Protein AF-A0A2D4FHX7-F1 (afdb_monomer_lite)

Secondary structure (DSSP, 8-state):
----PPP-----HHHHHHHHHHHHH--PPPHHHHHHHHHHHHTT--HHHHTTSS--HHHHHHHHHHHHHHS--SPPP-S----SS-HHHHHHHHHHHT-

Foldseek 3Di:
DDDDDDDPPDCDVVVVVVVVVVCVPPVQDDQVLLVVLVVCVVVVNDLVVNVVVVDDSVRSVVQVVVCVVPVDNGDDDPPDDPDPDDPVNVVVVVVVVVD

Sequence (99 aa):
MIWKGTPIEGLTADNAYCSRAKAMWSKELPAKLGDRIIATHRSGEGNNKNSALKVPKSTVASIILKWKKFGTTRTLPRVGYLVKLSNWGRRTLVRDVTK

InterPro domains:
  IPR036388 Winged helix-like DNA-binding domain superfamily [G3DSA:1.10.10.10] (25-74)
  IPR057667 Sleeping Beauty transposase, HTH domain [PF25787] (25-74)

Structure (mmCIF, N/CA/C/O backbone):
data_AF-A0A2D4FHX7-F1
#
_entry.id   AF-A0A2D4FHX7-F1
#
loop_
_atom_site.group_PDB
_atom_site.id
_atom_site.type_symbol
_atom_site.label_atom_id
_atom_site.label_alt_id
_atom_site.label_comp_id
_atom_site.label_asym_id
_atom_site.label_entity_id
_atom_site.label_seq_id
_atom_site.pdbx_PDB_ins_code
_atom_site.Cartn_x
_atom_site.Cartn_y
_atom_site.Cartn_z
_atom_site.occupancy
_atom_site.B_iso_or_equiv
_atom_site.auth_seq_id
_atom_site.auth_comp_id
_atom_site.auth_asym_id
_atom_site.auth_atom_id
_atom_site.pdbx_PDB_model_num
ATOM 1 N N . MET A 1 1 ? 31.152 -26.617 48.228 1.00 40.00 1 MET A N 1
ATOM 2 C CA . MET A 1 1 ? 29.721 -26.496 47.873 1.00 40.00 1 MET A CA 1
ATOM 3 C C . MET A 1 1 ? 29.655 -26.231 46.371 1.00 40.00 1 MET A C 1
ATOM 5 O O . MET A 1 1 ? 29.911 -25.115 45.950 1.00 40.00 1 MET A O 1
ATOM 9 N N . ILE A 1 2 ? 29.506 -27.274 45.549 1.00 42.72 2 ILE A N 1
ATOM 10 C CA . ILE A 1 2 ? 29.613 -27.177 44.080 1.00 42.72 2 ILE A CA 1
ATOM 11 C C . ILE A 1 2 ? 28.197 -27.283 43.508 1.00 42.72 2 ILE A C 1
ATOM 13 O O . ILE A 1 2 ? 27.572 -28.333 43.623 1.00 42.72 2 ILE A O 1
ATOM 17 N N . TRP A 1 3 ? 27.685 -26.200 42.920 1.00 39.38 3 TRP A N 1
ATOM 18 C CA . TRP A 1 3 ? 26.416 -26.207 42.187 1.00 39.38 3 TRP A CA 1
ATOM 19 C C . TRP A 1 3 ? 26.583 -27.011 40.890 1.00 39.38 3 TRP A C 1
ATOM 21 O O . TRP A 1 3 ? 27.311 -26.603 39.987 1.00 39.38 3 TRP A O 1
ATOM 31 N N . LYS A 1 4 ? 25.916 -28.163 40.789 1.00 45.03 4 LYS A N 1
ATOM 32 C CA . LYS A 1 4 ? 25.747 -28.904 39.533 1.00 45.03 4 LYS A CA 1
ATOM 33 C C . LYS A 1 4 ? 24.388 -28.514 38.951 1.00 45.03 4 LYS A C 1
ATOM 35 O O . LYS A 1 4 ? 23.367 -29.062 39.349 1.00 45.03 4 LYS A O 1
ATOM 40 N N . GLY A 1 5 ? 24.375 -27.524 38.060 1.00 45.91 5 GLY A N 1
ATOM 41 C CA . GLY A 1 5 ? 23.199 -27.224 37.243 1.00 45.91 5 GLY A CA 1
ATOM 42 C C . GLY A 1 5 ? 23.000 -28.328 36.206 1.00 45.91 5 GLY A C 1
ATOM 43 O O . GLY A 1 5 ? 23.946 -28.704 35.514 1.00 45.91 5 GLY A O 1
ATOM 44 N N . THR A 1 6 ? 21.792 -28.875 36.129 1.00 57.06 6 THR A N 1
ATOM 45 C CA . THR A 1 6 ? 21.370 -29.803 35.077 1.00 57.06 6 THR A CA 1
ATOM 46 C C . THR A 1 6 ? 21.326 -29.080 33.723 1.00 57.06 6 THR A C 1
ATOM 48 O O . THR A 1 6 ? 20.895 -27.924 33.669 1.00 57.06 6 THR A O 1
ATOM 51 N N . PRO A 1 7 ? 21.749 -29.710 32.611 1.00 43.28 7 PRO A N 1
ATOM 52 C CA . PRO A 1 7 ? 21.549 -29.129 31.295 1.00 43.28 7 PRO A CA 1
ATOM 53 C C . PRO A 1 7 ? 20.069 -29.265 30.937 1.00 43.28 7 PRO A C 1
ATOM 55 O O . PRO A 1 7 ? 19.547 -30.371 30.830 1.00 43.28 7 PRO A O 1
ATOM 58 N N . ILE A 1 8 ? 19.381 -28.136 30.771 1.00 52.94 8 ILE A N 1
ATOM 59 C CA . ILE A 1 8 ? 18.053 -28.119 30.160 1.00 52.94 8 ILE A CA 1
ATOM 60 C C . ILE A 1 8 ? 18.275 -28.375 28.669 1.00 52.94 8 ILE A C 1
ATOM 62 O O . ILE A 1 8 ? 18.704 -27.493 27.924 1.00 52.94 8 ILE A O 1
ATOM 66 N N . GLU A 1 9 ? 18.053 -29.618 28.262 1.00 44.28 9 GLU A N 1
ATOM 67 C CA . GLU A 1 9 ? 18.041 -30.033 26.867 1.00 44.28 9 GLU A CA 1
ATOM 68 C C . GLU A 1 9 ? 16.973 -29.237 26.097 1.00 44.28 9 GLU A C 1
ATOM 70 O O . GLU A 1 9 ? 15.821 -29.143 26.521 1.00 44.28 9 GLU A O 1
ATOM 75 N N . GLY A 1 10 ? 17.347 -28.675 24.942 1.00 50.19 10 GLY A N 1
ATOM 76 C CA . GLY A 1 10 ? 16.373 -28.407 23.878 1.00 50.19 10 GLY A CA 1
ATOM 77 C C . GLY A 1 10 ? 16.104 -26.962 23.450 1.00 50.19 10 GLY A C 1
ATOM 78 O O . GLY A 1 10 ? 15.138 -26.745 22.725 1.00 50.19 10 GLY A O 1
ATOM 79 N N . LEU A 1 11 ? 16.928 -25.969 23.799 1.00 43.00 11 LEU A N 1
ATOM 80 C CA . LEU A 1 11 ? 16.840 -24.636 23.174 1.00 43.00 11 LEU A CA 1
ATOM 81 C C . LEU A 1 11 ? 18.163 -24.251 22.519 1.00 43.00 11 LEU A C 1
ATOM 83 O O . LEU A 1 11 ? 18.923 -23.422 23.013 1.00 43.00 11 LEU A O 1
ATOM 87 N N . THR A 1 12 ? 18.432 -24.873 21.376 1.00 42.19 12 THR A N 1
ATOM 88 C CA . THR A 1 12 ? 19.529 -24.473 20.502 1.00 42.19 12 THR A CA 1
ATOM 89 C C . THR A 1 12 ? 19.166 -23.106 19.883 1.00 42.19 12 THR A C 1
ATOM 91 O O . THR A 1 12 ? 18.095 -22.908 19.293 1.00 42.19 12 THR A O 1
ATOM 94 N N . ALA A 1 13 ? 20.008 -22.095 20.136 1.00 44.59 13 ALA A N 1
ATOM 95 C CA . ALA A 1 13 ? 19.786 -20.674 19.814 1.00 44.59 13 ALA A CA 1
ATOM 96 C C . ALA A 1 13 ? 19.531 -20.399 18.310 1.00 44.59 13 ALA A C 1
ATOM 98 O O . ALA A 1 13 ? 18.982 -19.367 17.913 1.00 44.59 13 ALA A O 1
ATOM 99 N N . ASP A 1 14 ? 19.878 -21.365 17.479 1.00 41.38 14 ASP A N 1
ATOM 100 C CA . ASP A 1 14 ? 19.672 -21.496 16.044 1.00 41.38 14 ASP A CA 1
ATOM 101 C C . ASP A 1 14 ? 18.189 -21.493 15.639 1.00 41.38 14 ASP A C 1
ATOM 103 O O . ASP A 1 14 ? 17.841 -20.828 14.661 1.00 41.38 14 ASP A O 1
ATOM 107 N N . ASN A 1 15 ? 17.275 -22.103 16.403 1.00 51.03 15 ASN A N 1
ATOM 108 C CA . ASN A 1 15 ? 15.849 -22.148 16.027 1.00 51.03 15 ASN A CA 1
ATOM 109 C C . ASN A 1 15 ? 15.103 -20.819 16.281 1.00 51.03 15 ASN A C 1
ATOM 111 O O . ASN A 1 15 ? 14.170 -20.450 15.553 1.00 51.03 15 ASN A O 1
ATOM 115 N N . ALA A 1 16 ? 15.550 -20.044 17.273 1.00 48.34 16 ALA A N 1
ATOM 116 C CA . ALA A 1 16 ? 15.027 -18.707 17.564 1.00 48.34 16 ALA A CA 1
ATOM 117 C C . ALA A 1 16 ? 15.555 -17.652 16.574 1.00 48.34 16 ALA A C 1
ATOM 119 O O . ALA A 1 16 ? 14.826 -16.732 16.187 1.00 48.34 16 ALA A O 1
ATOM 120 N N . TYR A 1 17 ? 16.798 -17.808 16.108 1.00 47.88 17 TYR A N 1
ATOM 121 C CA . TYR A 1 17 ? 17.372 -16.954 15.068 1.00 47.88 17 TYR A CA 1
ATOM 122 C C . TYR A 1 17 ? 16.734 -17.244 13.697 1.00 47.88 17 TYR A C 1
ATOM 124 O O . TYR A 1 17 ? 16.387 -16.318 12.960 1.00 47.88 17 TYR A O 1
ATOM 132 N N . CYS A 1 18 ? 16.451 -18.518 13.391 1.00 39.50 18 CYS A N 1
ATOM 133 C CA . CYS A 1 18 ? 15.835 -18.930 12.125 1.00 39.50 18 CYS A CA 1
ATOM 134 C C . CYS A 1 18 ? 14.350 -18.526 11.999 1.00 39.50 18 CYS A C 1
ATOM 136 O O . CYS A 1 18 ? 13.906 -18.138 10.918 1.00 39.50 18 CYS A O 1
ATOM 138 N N . SER A 1 19 ? 13.565 -18.552 13.082 1.00 47.31 19 SER A N 1
ATOM 139 C CA . SER A 1 19 ? 12.158 -18.098 13.083 1.00 47.31 19 SER A CA 1
ATOM 140 C C . SER A 1 19 ? 12.025 -16.575 12.952 1.00 47.31 19 SER A C 1
ATOM 142 O O . SER A 1 19 ? 11.172 -16.082 12.207 1.00 47.31 19 SER A O 1
ATOM 144 N N . ARG A 1 20 ? 12.923 -15.814 13.590 1.00 43.34 20 ARG A N 1
ATOM 145 C CA . ARG A 1 20 ? 12.982 -14.348 13.475 1.00 43.34 20 ARG A CA 1
ATOM 146 C C . ARG A 1 20 ? 13.468 -13.893 12.090 1.00 43.34 20 ARG A C 1
ATOM 148 O O . ARG A 1 20 ? 12.939 -12.920 11.555 1.00 43.34 20 ARG A O 1
ATOM 155 N N . ALA A 1 21 ? 14.401 -14.624 11.475 1.00 46.34 21 ALA A N 1
ATOM 156 C CA . ALA A 1 21 ? 14.859 -14.391 10.101 1.00 46.34 21 ALA A CA 1
ATOM 157 C C . ALA A 1 21 ? 13.803 -14.772 9.042 1.00 46.34 21 ALA A C 1
ATOM 159 O O . ALA A 1 21 ? 13.595 -14.019 8.090 1.00 46.34 21 ALA A O 1
ATOM 160 N N . LYS A 1 22 ? 13.047 -15.864 9.238 1.00 44.47 22 LYS A N 1
ATOM 161 C CA . LYS A 1 22 ? 11.896 -16.232 8.383 1.00 44.47 22 LYS A CA 1
ATOM 162 C C . LYS A 1 22 ? 10.771 -15.190 8.439 1.00 44.47 22 LYS A C 1
ATOM 164 O O . LYS A 1 22 ? 10.225 -14.827 7.401 1.00 44.47 22 LYS A O 1
ATOM 169 N N . ALA A 1 23 ? 10.495 -14.614 9.613 1.00 47.59 23 ALA A N 1
ATOM 170 C CA . ALA A 1 23 ? 9.576 -13.477 9.757 1.00 47.59 23 ALA A CA 1
ATOM 171 C C . ALA A 1 23 ? 10.085 -12.190 9.069 1.00 47.59 23 ALA A C 1
ATOM 173 O O . ALA A 1 23 ? 9.302 -11.297 8.738 1.00 47.59 23 ALA A O 1
ATOM 174 N N . MET A 1 24 ? 11.396 -12.078 8.834 1.00 43.78 24 MET A N 1
ATOM 175 C CA . MET A 1 24 ? 12.003 -10.922 8.179 1.00 43.78 24 MET A CA 1
ATOM 176 C C . MET A 1 24 ? 11.879 -10.972 6.647 1.00 43.78 24 MET A C 1
ATOM 178 O O . MET A 1 24 ? 11.798 -9.910 6.024 1.00 43.78 24 MET A O 1
ATOM 182 N N . TRP A 1 25 ? 11.814 -12.173 6.057 1.00 35.97 25 TRP A N 1
ATOM 183 C CA . TRP A 1 25 ? 11.903 -12.399 4.606 1.00 35.97 25 TRP A CA 1
ATOM 184 C C . TRP A 1 25 ? 10.576 -12.709 3.889 1.00 35.97 25 TRP A C 1
ATOM 186 O O . TRP A 1 25 ? 10.564 -12.901 2.677 1.00 35.97 25 TRP A O 1
ATOM 196 N N . SER A 1 26 ? 9.436 -12.682 4.583 1.00 48.34 26 SER A N 1
ATOM 197 C CA . SER A 1 26 ? 8.104 -12.793 3.954 1.00 48.34 26 SER A CA 1
ATOM 198 C C . SER A 1 26 ? 7.081 -11.858 4.608 1.00 48.34 26 SER A C 1
ATOM 200 O O . SER A 1 26 ? 6.017 -12.275 5.050 1.00 48.34 26 SER A O 1
ATOM 202 N N . LYS A 1 27 ? 7.408 -10.561 4.691 1.00 56.75 27 LYS A N 1
ATOM 203 C CA . LYS A 1 27 ? 6.561 -9.516 5.309 1.00 56.75 27 LYS A CA 1
ATOM 204 C C . LYS A 1 27 ? 5.378 -9.067 4.437 1.00 56.75 27 LYS A C 1
ATOM 206 O O . LYS A 1 27 ? 4.855 -7.968 4.628 1.00 56.75 27 LYS A O 1
ATOM 211 N N . GLU A 1 28 ? 4.979 -9.860 3.452 1.00 58.88 28 GLU A N 1
ATOM 212 C CA . GLU A 1 28 ? 3.773 -9.570 2.688 1.00 58.88 28 GLU A CA 1
ATOM 213 C C . GLU A 1 28 ? 2.575 -10.057 3.499 1.00 58.88 28 GLU A C 1
ATOM 215 O O . GLU A 1 28 ? 2.477 -11.232 3.852 1.00 58.88 28 GLU A O 1
ATOM 220 N N . LEU A 1 29 ? 1.674 -9.139 3.851 1.00 66.25 29 LEU A N 1
ATOM 221 C CA . LEU A 1 29 ? 0.403 -9.540 4.437 1.00 66.25 29 LEU A CA 1
ATOM 222 C C . LEU A 1 29 ? -0.329 -10.454 3.450 1.00 66.25 29 LEU A C 1
ATOM 224 O O . LEU A 1 29 ? -0.367 -10.138 2.257 1.00 66.25 29 LEU A O 1
ATOM 228 N N . PRO A 1 30 ? -0.950 -11.550 3.918 1.00 70.81 30 PRO A N 1
ATOM 229 C CA . PRO A 1 30 ? -1.744 -12.389 3.038 1.00 70.81 30 PRO A CA 1
ATOM 230 C C . PRO A 1 30 ? -2.844 -11.530 2.408 1.00 70.81 30 PRO A C 1
ATOM 232 O O . PRO A 1 30 ? -3.507 -10.772 3.118 1.00 70.81 30 PRO A O 1
ATOM 235 N N . ALA A 1 31 ? -3.048 -11.650 1.091 1.00 69.69 31 ALA A N 1
ATOM 236 C CA . ALA A 1 31 ? -3.970 -10.797 0.328 1.00 69.69 31 ALA A CA 1
ATOM 237 C C . ALA A 1 31 ? -5.356 -10.678 0.994 1.00 69.69 31 ALA A C 1
ATOM 239 O O . ALA A 1 31 ? -5.870 -9.577 1.182 1.00 69.69 31 ALA A O 1
ATOM 240 N N . LYS A 1 32 ? -5.871 -11.805 1.509 1.00 75.94 32 LYS A N 1
ATOM 241 C CA . LYS A 1 32 ? -7.135 -11.888 2.261 1.00 75.94 32 LYS A CA 1
ATOM 242 C C . LYS A 1 32 ? -7.213 -10.927 3.455 1.00 75.94 32 LYS A C 1
ATOM 244 O O . LYS A 1 32 ? -8.278 -10.399 3.757 1.00 75.94 32 LYS A O 1
ATOM 249 N N . 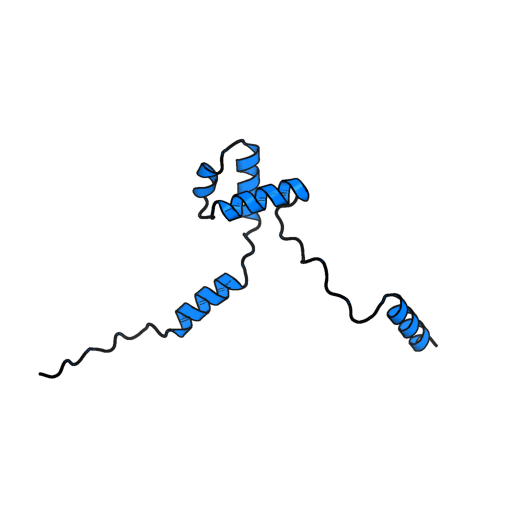LEU A 1 33 ? -6.105 -10.724 4.167 1.00 82.25 33 LEU A N 1
ATOM 250 C CA . LEU A 1 33 ? -6.065 -9.865 5.348 1.00 82.25 33 LEU A CA 1
ATOM 251 C C . LEU A 1 33 ? -6.020 -8.381 4.969 1.00 82.25 33 LEU A C 1
ATOM 253 O O . LEU A 1 33 ? -6.647 -7.565 5.641 1.00 82.25 33 LEU A O 1
ATOM 257 N N . GLY A 1 34 ? -5.351 -8.039 3.869 1.00 82.25 34 GLY A N 1
ATOM 258 C CA . GLY A 1 34 ? -5.385 -6.687 3.323 1.00 82.25 34 GLY A CA 1
ATOM 259 C C . GLY A 1 34 ? -6.782 -6.284 2.834 1.00 82.25 34 GLY A C 1
ATOM 260 O O . GLY A 1 34 ? -7.246 -5.188 3.144 1.00 82.25 34 GLY A O 1
ATOM 261 N N . ASP A 1 35 ? -7.477 -7.172 2.121 1.00 85.19 35 ASP A N 1
ATOM 262 C CA . ASP A 1 35 ? -8.814 -6.871 1.591 1.00 85.19 35 ASP A CA 1
ATOM 263 C C . ASP A 1 35 ? -9.837 -6.694 2.718 1.00 85.19 35 ASP A C 1
ATOM 265 O O . ASP A 1 35 ? -10.670 -5.787 2.678 1.00 85.19 35 ASP A O 1
ATOM 269 N N . ARG A 1 36 ? -9.707 -7.485 3.791 1.00 87.56 36 ARG A N 1
ATOM 270 C CA . ARG A 1 36 ? -10.504 -7.316 5.010 1.00 87.56 36 ARG A CA 1
ATOM 271 C C . ARG A 1 36 ? -10.266 -5.951 5.659 1.00 87.56 36 ARG A C 1
ATOM 273 O O . ARG A 1 36 ? -11.234 -5.293 6.012 1.00 87.56 36 ARG A O 1
ATOM 280 N N . ILE A 1 37 ? -9.014 -5.488 5.748 1.00 87.12 37 ILE A N 1
ATOM 281 C CA . ILE A 1 37 ? -8.683 -4.143 6.261 1.00 87.12 37 ILE A CA 1
ATOM 282 C C . ILE A 1 37 ? -9.380 -3.046 5.445 1.00 87.12 37 ILE A C 1
ATOM 284 O O . ILE A 1 37 ? -9.912 -2.097 6.025 1.00 87.12 37 ILE A O 1
ATOM 288 N N . ILE A 1 38 ? -9.391 -3.166 4.115 1.00 87.69 38 ILE A N 1
ATOM 289 C CA . ILE A 1 38 ? -10.025 -2.179 3.230 1.00 87.69 38 ILE A CA 1
ATOM 290 C C . ILE A 1 38 ? -11.547 -2.217 3.359 1.00 87.69 38 ILE A C 1
ATOM 292 O O . ILE A 1 38 ? -12.166 -1.155 3.409 1.00 87.69 38 ILE A O 1
ATOM 296 N N . ALA A 1 39 ? -12.152 -3.402 3.453 1.00 88.19 39 ALA A N 1
ATOM 297 C CA . ALA A 1 39 ? -13.591 -3.545 3.670 1.00 88.19 39 ALA A CA 1
ATOM 298 C C . ALA A 1 39 ? -14.032 -2.854 4.970 1.00 88.19 39 ALA A C 1
ATOM 300 O O . ALA A 1 39 ? -14.975 -2.063 4.963 1.00 88.19 39 ALA A O 1
ATOM 301 N N . THR A 1 40 ? -13.290 -3.068 6.058 1.00 85.88 40 THR A N 1
ATOM 302 C CA . THR A 1 40 ? -13.527 -2.416 7.353 1.00 85.88 40 THR A CA 1
ATOM 303 C C . THR A 1 40 ? -13.364 -0.895 7.256 1.00 85.88 40 THR A C 1
ATOM 305 O O . THR A 1 40 ? -14.240 -0.143 7.677 1.00 85.88 40 THR A O 1
ATOM 308 N N . HIS A 1 41 ? -12.301 -0.424 6.596 1.00 86.31 41 HIS A N 1
ATOM 309 C CA . HIS A 1 41 ? -12.080 1.007 6.359 1.00 86.31 41 HIS A CA 1
ATOM 310 C C . HIS A 1 41 ? -13.198 1.650 5.516 1.00 86.31 41 HIS A C 1
ATOM 312 O O . HIS A 1 41 ? -13.622 2.768 5.802 1.00 86.31 41 HIS A O 1
ATOM 318 N N . ARG A 1 42 ? -13.713 0.957 4.491 1.00 86.62 42 ARG A N 1
ATOM 319 C CA . ARG A 1 42 ? -14.818 1.444 3.645 1.00 86.62 42 ARG A CA 1
ATOM 320 C C . ARG A 1 42 ? -16.143 1.519 4.404 1.00 86.62 42 ARG A C 1
ATOM 322 O O . ARG A 1 42 ? -16.947 2.395 4.113 1.00 86.62 42 ARG A O 1
ATOM 329 N N . SER A 1 43 ? -16.332 0.653 5.398 1.00 85.25 43 SER A N 1
ATOM 330 C CA . SER A 1 43 ? -17.463 0.695 6.333 1.00 85.25 43 SER A CA 1
ATOM 331 C C . SER A 1 43 ? -17.384 1.856 7.341 1.00 85.25 43 SER A C 1
ATOM 333 O O . SER A 1 43 ? -18.270 1.983 8.183 1.00 85.25 43 SER A O 1
ATOM 335 N N . GLY A 1 44 ? -16.332 2.687 7.301 1.00 82.31 44 GLY A N 1
ATOM 336 C CA . GLY A 1 44 ? -16.132 3.789 8.249 1.00 82.31 44 GLY A CA 1
ATOM 337 C C . GLY A 1 44 ? -15.686 3.328 9.638 1.00 82.31 44 GLY A C 1
ATOM 338 O O . GLY A 1 44 ? -15.678 4.107 10.590 1.00 82.31 44 GLY A O 1
ATOM 339 N N . GLU A 1 45 ? -15.304 2.060 9.777 1.00 76.00 45 GLU A N 1
ATOM 340 C CA . GLU A 1 45 ? -14.813 1.528 11.035 1.00 76.00 45 GLU A CA 1
ATOM 341 C C . GLU A 1 45 ? -13.374 2.001 11.275 1.00 76.00 45 GLU A C 1
ATOM 343 O O . GLU A 1 45 ? -12.467 1.780 10.472 1.00 76.00 45 GLU A O 1
ATOM 348 N N . GLY A 1 46 ? -13.172 2.712 12.387 1.00 67.81 46 GLY A N 1
ATOM 349 C CA . GLY A 1 46 ? -11.880 3.296 12.731 1.00 67.81 46 GLY A CA 1
ATOM 350 C C . GLY A 1 46 ? -10.797 2.254 13.031 1.00 67.81 46 GLY A C 1
ATOM 351 O O . GLY A 1 46 ? -11.067 1.103 13.377 1.00 67.81 46 GLY A O 1
ATOM 352 N N . ASN A 1 47 ? -9.539 2.703 13.001 1.00 67.12 47 ASN A N 1
ATOM 353 C CA . ASN A 1 47 ? -8.330 1.878 13.158 1.00 67.12 47 ASN A CA 1
ATOM 354 C C . ASN A 1 47 ? -8.317 0.959 14.400 1.00 67.12 47 ASN A C 1
ATOM 356 O O . ASN A 1 47 ? -7.613 -0.049 14.410 1.00 67.12 47 ASN A O 1
ATOM 360 N N . ASN A 1 48 ? -9.082 1.294 15.444 1.00 67.06 48 ASN A N 1
ATOM 361 C CA . ASN A 1 48 ? -9.185 0.509 16.676 1.00 67.06 48 ASN A CA 1
ATOM 362 C C . ASN A 1 48 ? -9.902 -0.838 16.466 1.00 67.06 48 ASN A C 1
ATOM 364 O O . ASN A 1 48 ? -9.538 -1.831 17.093 1.00 67.06 48 ASN A O 1
ATOM 368 N N . LYS A 1 49 ? -10.871 -0.922 15.548 1.00 68.44 49 LYS A N 1
ATOM 369 C CA . LYS A 1 49 ? -11.503 -2.205 15.194 1.00 68.44 49 LYS A CA 1
ATOM 370 C C . LYS A 1 49 ? -10.558 -3.065 14.356 1.00 68.44 49 LYS A C 1
ATOM 372 O O . LYS A 1 49 ? -10.478 -4.276 14.544 1.00 68.44 49 LYS A O 1
ATOM 377 N N . ASN A 1 50 ? -9.732 -2.427 13.527 1.00 66.69 50 ASN A N 1
ATOM 378 C CA . ASN A 1 50 ? -8.719 -3.116 12.732 1.00 66.69 50 ASN A CA 1
ATOM 379 C C . ASN A 1 50 ? -7.579 -3.675 13.590 1.00 66.69 50 ASN A C 1
ATOM 381 O O . ASN A 1 50 ? -6.961 -4.635 13.156 1.00 66.69 50 ASN A O 1
ATOM 385 N N . SER A 1 51 ? -7.325 -3.164 14.804 1.00 62.47 51 SER A N 1
ATOM 386 C CA . SER A 1 51 ? -6.370 -3.801 15.731 1.00 62.47 51 SER A CA 1
ATOM 387 C C . SER A 1 51 ? -6.832 -5.150 16.295 1.00 62.47 51 SER A C 1
ATOM 389 O O . SER A 1 51 ? -6.021 -5.867 16.876 1.00 62.47 51 SER A O 1
ATOM 391 N N . ALA A 1 52 ? -8.102 -5.531 16.103 1.00 65.00 52 ALA A N 1
ATOM 392 C CA . ALA A 1 52 ? -8.569 -6.888 16.399 1.00 65.00 52 ALA A CA 1
ATOM 393 C C . ALA A 1 52 ? -8.003 -7.918 15.404 1.00 65.00 52 ALA A C 1
ATOM 395 O O . ALA A 1 52 ? -7.796 -9.086 15.738 1.00 65.00 52 ALA A O 1
ATOM 396 N N . LEU A 1 53 ? -7.694 -7.481 14.179 1.00 71.25 53 LEU A N 1
ATOM 397 C CA . LEU A 1 53 ? -6.744 -8.182 13.326 1.00 71.25 53 LEU A CA 1
ATOM 398 C C . LEU A 1 53 ? -5.388 -7.945 13.976 1.00 71.25 53 LEU A C 1
ATOM 400 O O . LEU A 1 53 ? -5.036 -6.789 14.152 1.00 71.25 53 LEU A O 1
ATOM 404 N N . LYS A 1 54 ? -4.654 -8.998 14.356 1.00 80.31 54 LYS A N 1
ATOM 405 C CA . LYS A 1 54 ? -3.335 -8.959 15.029 1.00 80.31 54 LYS A CA 1
ATOM 406 C C . LYS A 1 54 ? -2.248 -8.254 14.187 1.00 80.31 54 LYS A C 1
ATOM 408 O O . LYS A 1 54 ? -1.242 -8.847 13.813 1.00 80.31 54 LYS A O 1
ATOM 413 N N . VAL A 1 55 ? -2.483 -7.003 13.824 1.00 80.44 55 VAL A N 1
ATOM 414 C CA . VAL A 1 55 ? -1.792 -6.200 12.827 1.00 80.44 55 VAL A CA 1
ATOM 415 C C . VAL A 1 55 ? -1.512 -4.849 13.478 1.00 80.44 55 VAL A C 1
ATOM 417 O O . VAL A 1 55 ? -2.426 -4.223 14.020 1.00 80.44 55 VAL A O 1
ATOM 420 N N . PRO A 1 56 ? -0.264 -4.367 13.432 1.00 84.69 56 PRO A N 1
ATOM 421 C CA . PRO A 1 56 ? 0.077 -3.065 13.983 1.00 84.69 56 PRO A CA 1
ATOM 422 C C . PRO A 1 56 ? -0.707 -1.926 13.316 1.00 84.69 56 PRO A C 1
ATOM 424 O O . PRO A 1 56 ? -0.921 -1.921 12.101 1.00 84.69 56 PRO A O 1
ATOM 427 N N . LYS A 1 57 ? -1.060 -0.895 14.094 1.00 84.75 57 LYS A N 1
ATOM 428 C CA . LYS A 1 57 ? -1.768 0.300 13.593 1.00 84.75 57 LYS A CA 1
ATOM 429 C C . LYS A 1 57 ? -1.010 1.004 12.458 1.00 84.75 57 LYS A C 1
ATOM 431 O O . LYS A 1 57 ? -1.626 1.467 11.501 1.00 84.75 57 LYS A O 1
ATOM 436 N N . SER A 1 58 ? 0.323 1.038 12.533 1.00 83.19 58 SER A N 1
ATOM 437 C CA . SER A 1 58 ? 1.194 1.608 11.494 1.00 83.19 58 SER A CA 1
ATOM 438 C C . SER A 1 58 ? 1.062 0.873 10.157 1.00 83.19 58 SER A C 1
ATOM 440 O O . SER A 1 58 ? 1.022 1.500 9.095 1.00 83.19 58 SER A O 1
ATOM 442 N N . THR A 1 59 ? 0.933 -0.453 10.200 1.00 84.25 59 THR A N 1
ATOM 443 C CA . THR A 1 59 ? 0.719 -1.297 9.025 1.00 84.25 59 THR A CA 1
ATOM 444 C C . THR A 1 59 ? -0.644 -1.019 8.395 1.00 84.25 59 THR A C 1
ATOM 446 O O . THR A 1 59 ? -0.715 -0.813 7.186 1.00 84.25 59 THR A O 1
ATOM 449 N N . VAL A 1 60 ? -1.707 -0.919 9.201 1.00 85.88 60 VAL A N 1
ATOM 450 C CA . VAL A 1 60 ? -3.060 -0.566 8.729 1.00 85.88 60 VAL A CA 1
ATOM 451 C C . VAL A 1 60 ? -3.064 0.797 8.032 1.00 85.88 60 VAL A C 1
ATOM 453 O O . VAL A 1 60 ? -3.527 0.905 6.897 1.00 85.88 60 VAL A O 1
ATOM 456 N N . ALA A 1 61 ? -2.477 1.820 8.660 1.00 87.06 61 ALA A N 1
ATOM 457 C CA . ALA A 1 61 ? -2.373 3.158 8.078 1.00 87.06 61 ALA A CA 1
ATOM 458 C C . ALA A 1 61 ? -1.599 3.154 6.748 1.00 87.06 61 ALA A C 1
ATOM 460 O O . ALA A 1 61 ? -2.022 3.778 5.774 1.00 87.06 61 ALA A O 1
ATOM 461 N N . SER A 1 62 ? -0.501 2.395 6.679 1.00 86.44 62 SER A N 1
ATOM 462 C CA . SER A 1 62 ? 0.312 2.263 5.464 1.00 86.44 62 SER A CA 1
ATOM 463 C C . SER A 1 62 ? -0.454 1.600 4.315 1.00 86.44 62 SER A C 1
ATOM 465 O O . SER A 1 62 ? -0.299 2.001 3.161 1.00 86.44 62 SER A O 1
ATOM 467 N N . ILE A 1 63 ? -1.292 0.602 4.611 1.00 87.00 63 ILE A N 1
ATOM 468 C CA . ILE A 1 63 ? -2.146 -0.067 3.617 1.00 87.00 63 ILE A CA 1
ATOM 469 C C . ILE A 1 63 ? -3.203 0.896 3.092 1.00 87.00 63 ILE A C 1
ATOM 471 O O . ILE A 1 63 ? -3.347 1.021 1.881 1.00 87.00 63 ILE A O 1
ATOM 475 N N . ILE A 1 64 ? -3.897 1.615 3.979 1.00 88.69 64 ILE A N 1
ATOM 476 C CA . ILE A 1 64 ? -4.921 2.596 3.589 1.00 88.69 64 ILE A CA 1
ATOM 477 C C . ILE A 1 64 ? -4.309 3.676 2.692 1.00 88.69 64 ILE A C 1
ATOM 479 O O . ILE A 1 64 ? -4.879 4.014 1.656 1.00 88.69 64 ILE A O 1
ATOM 483 N N . LEU A 1 65 ? -3.131 4.194 3.053 1.00 89.31 65 LEU A N 1
ATOM 484 C CA . LEU A 1 65 ? -2.422 5.199 2.261 1.00 89.31 65 LEU A CA 1
ATOM 485 C C . LEU A 1 65 ? -2.062 4.674 0.861 1.00 89.31 65 LEU A C 1
ATOM 487 O O . LEU A 1 65 ? -2.301 5.354 -0.138 1.00 89.31 65 LEU A O 1
ATOM 491 N N . LYS A 1 66 ? -1.521 3.454 0.769 1.00 86.12 66 LYS A N 1
ATOM 492 C CA . LYS A 1 66 ? -1.204 2.820 -0.521 1.00 86.12 66 LYS A CA 1
ATOM 493 C C . LYS A 1 66 ? -2.454 2.556 -1.351 1.00 86.12 66 LYS A C 1
ATOM 495 O O . LYS A 1 66 ? -2.440 2.840 -2.544 1.00 86.12 66 LYS A O 1
ATOM 500 N N . TRP A 1 67 ? -3.528 2.081 -0.729 1.00 88.75 67 TRP A N 1
ATOM 501 C CA . TRP A 1 67 ? -4.800 1.847 -1.403 1.00 88.75 67 TRP A CA 1
ATOM 502 C C . TRP A 1 67 ? -5.388 3.146 -1.963 1.00 88.75 67 TRP A C 1
ATOM 504 O O . TRP A 1 67 ? -5.775 3.178 -3.124 1.00 88.75 67 TRP A O 1
ATOM 514 N N . LYS A 1 68 ? -5.356 4.251 -1.207 1.00 88.81 68 LYS A N 1
ATOM 515 C CA . LYS A 1 68 ? -5.778 5.570 -1.715 1.00 88.81 68 LYS A CA 1
ATOM 516 C C . LYS A 1 68 ? -4.948 6.039 -2.915 1.00 88.81 68 LYS A C 1
ATOM 518 O O . LYS A 1 68 ? -5.478 6.718 -3.784 1.00 88.81 68 LYS A O 1
ATOM 523 N N . LYS A 1 69 ? -3.659 5.689 -2.963 1.00 89.75 69 LYS A N 1
ATOM 524 C CA . LYS A 1 69 ? -2.739 6.104 -4.032 1.00 89.75 69 LYS A CA 1
ATOM 525 C C . LYS A 1 69 ? -2.815 5.231 -5.289 1.00 89.75 69 LYS A C 1
ATOM 527 O O . LYS A 1 69 ? -2.729 5.757 -6.390 1.00 89.75 69 LYS A O 1
ATOM 532 N N . PHE A 1 70 ? -2.914 3.913 -5.128 1.00 83.69 70 PHE A N 1
ATOM 533 C CA . PHE A 1 70 ? -2.771 2.940 -6.221 1.00 83.69 70 PHE A CA 1
ATOM 534 C C . PHE A 1 70 ? -4.035 2.115 -6.488 1.00 83.69 70 PHE A C 1
AT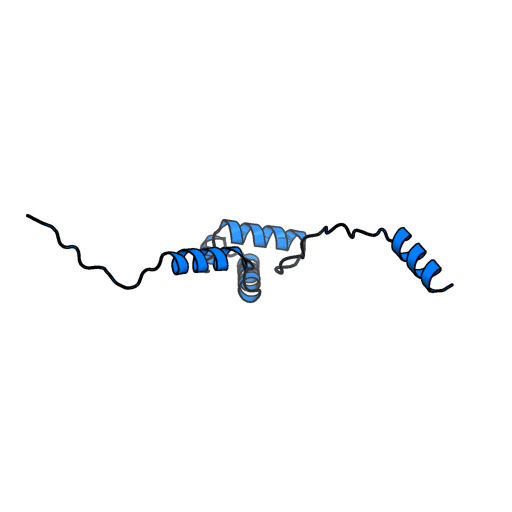OM 536 O O . PHE A 1 70 ? -4.053 1.326 -7.427 1.00 83.69 70 PHE A O 1
ATOM 543 N N . GLY A 1 71 ? -5.060 2.219 -5.639 1.00 85.88 71 GLY A N 1
ATOM 544 C CA . GLY A 1 71 ? -6.286 1.420 -5.721 1.00 85.88 71 GLY A CA 1
ATOM 545 C C . GLY A 1 71 ? -6.101 -0.065 -5.397 1.00 85.88 71 GLY A C 1
ATOM 546 O O . GLY A 1 71 ? -7.054 -0.832 -5.497 1.00 85.88 71 GLY A O 1
ATOM 547 N N . THR A 1 72 ? -4.895 -0.493 -5.009 1.00 83.06 72 THR A N 1
ATOM 548 C CA . THR A 1 72 ? -4.547 -1.906 -4.826 1.00 83.06 72 THR A CA 1
ATOM 549 C C . THR A 1 72 ? -4.006 -2.197 -3.428 1.00 83.06 72 THR A C 1
ATOM 551 O O . THR A 1 72 ? -3.317 -1.384 -2.812 1.00 83.06 72 THR A O 1
ATOM 554 N N . THR A 1 73 ? -4.330 -3.392 -2.929 1.00 77.94 73 THR A N 1
ATOM 555 C CA . THR A 1 73 ? -3.831 -3.945 -1.658 1.00 77.94 73 THR A CA 1
ATOM 556 C C . THR A 1 73 ? -2.553 -4.759 -1.831 1.00 77.94 73 THR A C 1
ATOM 558 O O . THR A 1 73 ? -1.810 -4.985 -0.876 1.00 77.94 73 THR A O 1
ATOM 561 N N . ARG A 1 74 ? -2.325 -5.254 -3.053 1.00 78.69 74 ARG A N 1
ATOM 562 C CA . ARG A 1 74 ? -1.192 -6.120 -3.381 1.00 78.69 74 ARG A CA 1
ATOM 563 C C . ARG A 1 74 ? 0.097 -5.311 -3.299 1.00 78.69 74 ARG A C 1
ATOM 565 O O . ARG A 1 74 ? 0.135 -4.136 -3.668 1.00 78.69 74 ARG A O 1
ATOM 572 N N . THR A 1 75 ? 1.157 -5.937 -2.803 1.00 72.81 75 THR A N 1
ATOM 573 C CA . THR A 1 75 ? 2.492 -5.348 -2.839 1.00 72.81 75 THR A CA 1
ATOM 574 C C . THR A 1 75 ? 2.891 -5.145 -4.295 1.00 72.81 75 THR A C 1
ATOM 576 O O . THR A 1 75 ? 2.880 -6.068 -5.106 1.00 72.81 75 THR A O 1
ATOM 579 N N . LEU A 1 76 ? 3.188 -3.896 -4.653 1.00 70.62 76 LEU A N 1
ATOM 580 C CA . LEU A 1 76 ? 3.747 -3.606 -5.964 1.00 70.62 76 LEU A CA 1
ATOM 581 C C . LEU A 1 76 ? 5.197 -4.102 -5.997 1.00 70.62 76 LEU A C 1
ATOM 583 O O . LEU A 1 76 ? 5.916 -3.912 -5.005 1.00 70.62 76 LEU A O 1
ATOM 587 N N . PRO A 1 77 ? 5.650 -4.689 -7.120 1.00 74.12 77 PRO A N 1
ATOM 588 C CA . PRO A 1 77 ? 7.061 -4.981 -7.293 1.00 74.12 77 PRO A CA 1
ATOM 589 C C . PRO A 1 77 ? 7.848 -3.678 -7.149 1.00 74.12 77 PRO A C 1
ATOM 591 O O . PRO A 1 77 ? 7.412 -2.611 -7.595 1.00 74.12 77 PRO A O 1
ATOM 594 N N . ARG A 1 78 ? 9.008 -3.752 -6.491 1.00 75.94 78 ARG A N 1
ATOM 595 C CA . ARG A 1 78 ? 9.890 -2.595 -6.339 1.00 75.94 78 ARG A CA 1
ATOM 596 C C . ARG A 1 78 ? 10.251 -2.081 -7.732 1.00 75.94 78 ARG A C 1
ATOM 598 O O . ARG A 1 78 ? 10.898 -2.782 -8.504 1.00 75.94 78 ARG A O 1
ATOM 605 N N . VAL A 1 79 ? 9.821 -0.862 -8.049 1.00 70.75 79 VAL A N 1
ATOM 606 C CA . VAL A 1 79 ? 10.197 -0.207 -9.302 1.00 70.75 79 VAL A CA 1
ATOM 607 C C . VAL A 1 79 ? 11.702 0.040 -9.276 1.00 70.75 79 VAL A C 1
ATOM 609 O O . VAL A 1 79 ? 12.225 0.597 -8.311 1.00 70.75 79 VAL A O 1
ATOM 612 N N . GLY A 1 80 ? 12.377 -0.375 -10.346 1.00 72.44 80 GLY A N 1
ATOM 613 C CA . GLY A 1 80 ? 13.798 -0.126 -10.550 1.00 72.44 80 GLY A CA 1
ATOM 614 C C . GLY A 1 80 ? 14.680 -1.313 -10.180 1.00 72.44 80 GLY A C 1
ATOM 615 O O . GLY A 1 80 ? 15.210 -1.398 -9.076 1.00 72.44 80 GLY A O 1
ATOM 616 N N . TYR A 1 81 ? 14.921 -2.169 -11.170 1.00 69.56 81 TYR A N 1
ATOM 617 C CA . TYR A 1 81 ? 16.237 -2.765 -11.347 1.00 69.56 81 TYR A CA 1
ATOM 618 C C . TYR A 1 81 ? 16.767 -2.256 -12.682 1.00 69.56 81 TYR A C 1
ATOM 620 O O . TYR A 1 81 ? 16.126 -2.453 -13.718 1.00 69.56 81 TYR A O 1
ATOM 628 N N . LEU A 1 82 ? 17.890 -1.538 -12.656 1.00 71.88 82 LEU A N 1
ATOM 629 C CA . LEU A 1 82 ? 18.508 -1.073 -13.888 1.00 71.88 82 LEU A CA 1
ATOM 630 C C . LEU A 1 82 ? 19.019 -2.308 -14.631 1.00 71.88 82 LEU A C 1
ATOM 632 O O . LEU A 1 82 ? 19.896 -3.025 -14.148 1.00 71.88 82 LEU A O 1
ATOM 636 N N . VAL A 1 83 ? 18.435 -2.597 -15.789 1.00 75.00 83 VAL A N 1
ATOM 637 C CA . VAL A 1 83 ? 18.941 -3.676 -16.632 1.00 75.00 83 VAL A CA 1
ATOM 638 C C . VAL A 1 83 ? 20.321 -3.250 -17.131 1.00 75.00 83 VAL A C 1
ATOM 640 O O . VAL A 1 83 ? 20.469 -2.148 -17.649 1.00 75.00 83 VAL A O 1
ATOM 643 N N . LYS A 1 84 ? 21.322 -4.130 -16.997 1.00 81.94 84 LYS A N 1
ATOM 644 C CA . LYS A 1 84 ? 22.709 -3.875 -17.430 1.00 81.94 84 LYS A CA 1
ATOM 645 C C . LYS A 1 84 ? 22.824 -3.379 -18.881 1.00 81.94 84 LYS A C 1
ATOM 647 O O . LYS A 1 84 ? 23.751 -2.651 -19.204 1.00 81.94 84 LYS A O 1
ATOM 652 N N . LEU A 1 85 ? 21.892 -3.782 -19.748 1.00 86.06 85 LEU A N 1
ATOM 653 C CA . LEU A 1 85 ? 21.842 -3.406 -21.158 1.00 86.06 85 LEU A CA 1
ATOM 654 C C . LEU A 1 85 ? 20.701 -2.423 -21.419 1.00 86.06 85 LEU A C 1
ATOM 656 O O . LEU A 1 85 ? 19.539 -2.720 -21.130 1.00 86.06 85 LEU A O 1
ATOM 660 N N . SER A 1 86 ? 21.036 -1.292 -22.039 1.00 85.94 86 SER A N 1
ATOM 661 C CA . SER A 1 86 ? 20.052 -0.352 -22.569 1.00 85.94 86 SER A CA 1
ATOM 662 C C . SER A 1 86 ? 19.254 -0.979 -23.721 1.00 85.94 86 SER A C 1
ATOM 664 O O . SER A 1 86 ? 19.702 -1.923 -24.380 1.00 85.94 86 SER A O 1
ATOM 666 N N . ASN A 1 87 ? 18.075 -0.422 -24.020 1.00 88.06 87 ASN A N 1
ATOM 667 C CA . ASN A 1 87 ? 17.285 -0.838 -25.187 1.00 88.06 87 ASN A CA 1
ATOM 668 C C . ASN A 1 87 ? 18.070 -0.702 -26.499 1.00 88.06 87 ASN A C 1
ATOM 670 O O . ASN A 1 87 ? 17.844 -1.472 -27.428 1.00 88.06 87 ASN A O 1
ATOM 674 N N . TRP A 1 88 ? 19.003 0.250 -26.560 1.00 90.56 88 TRP A N 1
ATOM 675 C CA . TRP A 1 88 ? 19.871 0.434 -27.714 1.00 90.56 88 TRP A CA 1
ATOM 676 C C . TRP A 1 88 ? 20.889 -0.705 -27.839 1.00 90.56 88 TRP A C 1
ATOM 678 O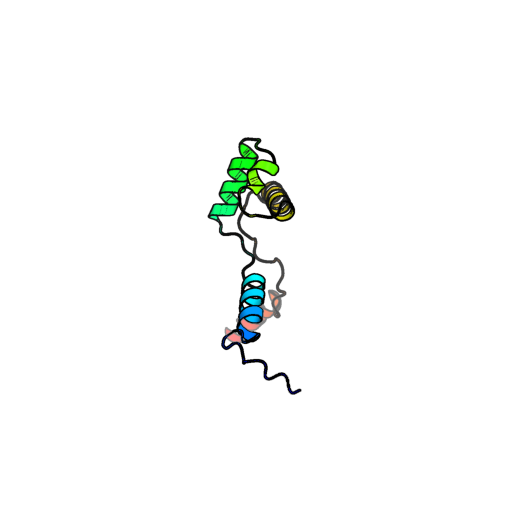 O . TRP A 1 88 ? 20.938 -1.349 -28.881 1.00 90.56 88 TRP A O 1
ATOM 688 N N . GLY A 1 89 ? 21.593 -1.053 -26.754 1.00 91.75 89 GLY A N 1
ATOM 689 C CA . GLY A 1 89 ? 22.549 -2.169 -26.751 1.00 91.75 89 GLY A CA 1
ATOM 690 C C . GLY A 1 89 ? 21.909 -3.519 -27.091 1.00 91.75 89 GLY A C 1
ATOM 691 O O . GLY A 1 89 ? 22.494 -4.314 -27.820 1.00 91.75 89 GLY A O 1
ATOM 692 N N . ARG A 1 90 ? 20.664 -3.756 -26.650 1.00 92.44 90 ARG A N 1
ATOM 693 C CA . ARG A 1 90 ? 19.889 -4.944 -27.054 1.00 92.44 90 ARG A CA 1
ATOM 694 C C . ARG A 1 90 ? 19.638 -4.984 -28.562 1.00 92.44 90 ARG A C 1
ATOM 696 O O . ARG A 1 90 ? 19.787 -6.035 -29.169 1.00 92.44 90 ARG A O 1
ATOM 703 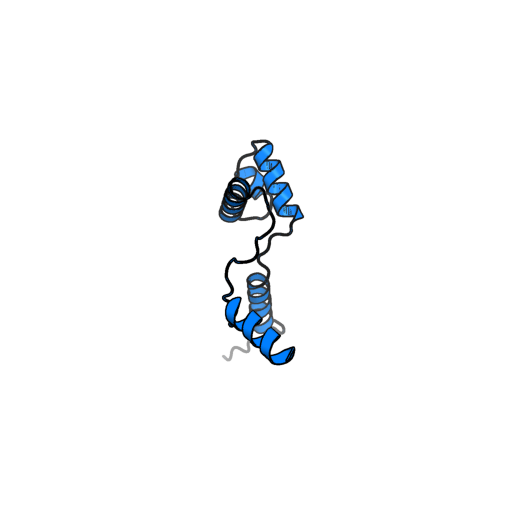N N . ARG A 1 91 ? 19.266 -3.850 -29.167 1.00 93.44 91 ARG A N 1
ATOM 704 C CA . ARG A 1 91 ? 19.023 -3.759 -30.617 1.00 93.44 91 ARG A CA 1
ATOM 705 C C . ARG A 1 91 ? 20.306 -3.958 -31.418 1.00 93.44 91 ARG A C 1
ATOM 707 O O . ARG A 1 91 ? 20.249 -4.608 -32.453 1.00 93.44 91 ARG A O 1
ATOM 714 N N . THR A 1 92 ? 21.436 -3.432 -30.948 1.00 94.50 92 THR A N 1
ATOM 715 C CA . THR A 1 92 ? 22.742 -3.642 -31.590 1.00 94.50 92 THR A CA 1
ATOM 716 C C . THR A 1 92 ? 23.125 -5.119 -31.580 1.00 94.50 92 THR A C 1
ATOM 718 O O . THR A 1 92 ? 23.345 -5.678 -32.645 1.00 94.50 92 THR A O 1
ATOM 721 N N . LEU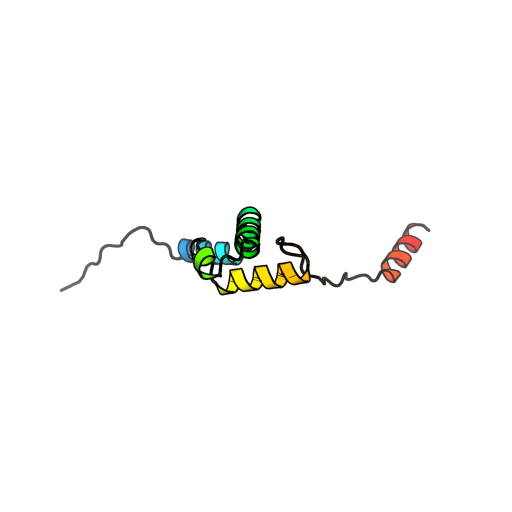 A 1 93 ? 23.062 -5.783 -30.418 1.00 92.88 93 LEU A N 1
ATOM 722 C CA . LEU A 1 93 ? 23.348 -7.220 -30.310 1.00 92.88 93 LEU A CA 1
ATOM 723 C C . LEU A 1 93 ? 22.452 -8.073 -31.216 1.00 92.88 93 LEU A C 1
ATOM 725 O O . LEU A 1 93 ? 22.938 -8.982 -31.877 1.00 92.88 93 LEU A O 1
ATOM 729 N N . VAL A 1 94 ? 21.149 -7.774 -31.281 1.00 93.75 94 VAL A N 1
ATOM 730 C CA . VAL A 1 94 ? 20.227 -8.495 -32.175 1.00 93.75 94 VAL A CA 1
ATOM 731 C C . VAL A 1 94 ? 20.642 -8.330 -33.638 1.00 93.75 94 VAL A C 1
ATOM 733 O O . VAL A 1 94 ? 20.626 -9.304 -34.382 1.00 93.75 94 VAL A O 1
ATOM 736 N N . ARG A 1 95 ? 21.054 -7.129 -34.060 1.00 93.38 95 ARG A N 1
ATOM 737 C CA . ARG A 1 95 ? 21.520 -6.888 -35.436 1.00 93.38 95 ARG A CA 1
ATOM 738 C C . ARG A 1 95 ? 22.822 -7.618 -35.750 1.00 93.38 95 ARG A C 1
ATOM 740 O O . ARG A 1 95 ? 22.947 -8.114 -36.862 1.00 93.38 95 ARG A O 1
ATOM 747 N N . ASP A 1 96 ? 23.743 -7.694 -34.796 1.00 91.38 96 ASP A N 1
ATOM 748 C CA . ASP A 1 96 ? 25.010 -8.409 -34.972 1.00 91.38 96 ASP A CA 1
ATOM 749 C C . ASP A 1 96 ? 24.804 -9.928 -35.063 1.00 91.38 96 ASP A C 1
ATOM 751 O O . ASP A 1 96 ? 25.477 -10.579 -35.849 1.00 91.38 96 ASP A O 1
ATOM 755 N N . VAL A 1 97 ? 23.846 -10.486 -34.313 1.00 92.50 97 VAL A N 1
ATOM 756 C CA . VAL A 1 97 ? 23.492 -11.921 -34.359 1.00 92.50 97 VAL A CA 1
ATOM 757 C C . VAL A 1 97 ? 22.698 -12.298 -35.614 1.00 92.50 97 VAL A C 1
ATOM 759 O O . VAL A 1 97 ? 22.752 -13.442 -36.048 1.00 92.50 97 VAL A O 1
ATOM 762 N N . THR A 1 98 ? 21.926 -11.363 -36.176 1.00 87.31 98 THR A N 1
ATOM 763 C CA . THR A 1 98 ? 21.071 -11.617 -37.356 1.00 87.31 98 THR A CA 1
ATOM 764 C C . THR A 1 98 ? 21.805 -11.361 -38.684 1.00 87.31 98 THR A C 1
ATOM 766 O O . THR A 1 98 ? 21.208 -11.502 -39.749 1.00 87.31 98 THR A O 1
ATOM 769 N N . LYS A 1 99 ? 23.072 -10.938 -38.632 1.00 70.44 99 LYS A N 1
ATOM 770 C CA . LYS A 1 99 ? 23.966 -10.824 -39.791 1.00 70.44 99 LYS A CA 1
ATOM 771 C C . LYS A 1 99 ? 24.570 -12.176 -40.143 1.00 70.44 99 LYS A C 1
ATOM 773 O O . LYS A 1 99 ? 24.740 -12.403 -41.358 1.00 70.44 99 LYS A O 1
#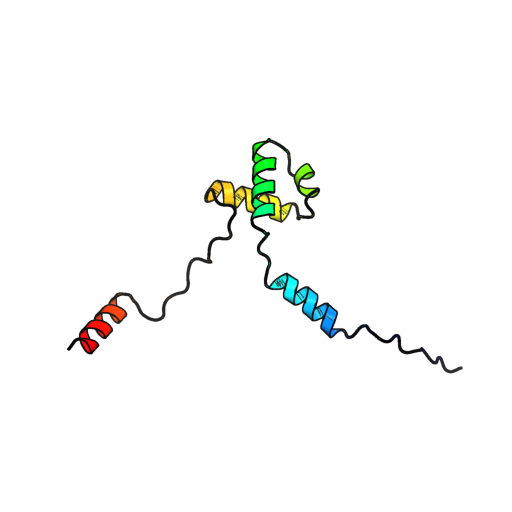

pLDDT: mean 71.48, std 17.75, range [35.97, 94.5]

Radius of gyration: 24.82 Å; chains: 1; bounding box: 47×36×88 Å

Organism: Micrurus corallinus (NCBI:txid54390)